Protein AF-Q9XEZ3-F1 (afdb_monomer_lite)

Sequence (57 aa):
YGGGANSVAHGYTKGVGLSAEIIGTFVLVYTIFSATDPKRNARDSHIPVLAPLPIGF

Organism: Pinus banksiana (NCBI:txid3353)

Radius of gyration: 16.49 Å; chains: 1; bounding box: 47×21×35 Å

pLDDT: mean 83.01, std 11.99, range [55.44, 97.69]

Foldseek 3Di:
DCPVDDDDDPPDDPVVVVVVVVVVVVVLVVQQVVQFDCVADDPPDPHTDGDVVSNVD

Structure (mmCIF, N/CA/C/O backbone):
data_AF-Q9XEZ3-F1
#
_entry.id   AF-Q9XEZ3-F1
#
loop_
_atom_site.group_PDB
_atom_site.id
_atom_site.type_symbol
_atom_site.label_atom_id
_atom_site.label_alt_id
_atom_site.label_comp_id
_atom_site.label_asym_id
_atom_site.label_entity_id
_atom_site.label_seq_id
_atom_site.pdbx_PDB_ins_code
_atom_site.Cartn_x
_atom_site.Cartn_y
_atom_site.Cartn_z
_atom_site.occupancy
_atom_site.B_iso_or_equiv
_atom_site.auth_seq_id
_atom_site.auth_comp_id
_atom_site.auth_asym_id
_atom_site.auth_atom_id
_atom_site.pdbx_PDB_model_num
ATOM 1 N N . TYR A 1 1 ? -25.164 1.873 -8.019 1.00 55.44 1 TYR A N 1
ATOM 2 C CA . TYR A 1 1 ? -24.625 1.102 -6.885 1.00 55.44 1 TYR A CA 1
ATOM 3 C C . TYR A 1 1 ? -23.133 0.859 -7.100 1.00 55.44 1 TYR A C 1
ATOM 5 O O . TYR A 1 1 ? -22.769 0.069 -7.957 1.00 55.44 1 TYR A O 1
ATOM 13 N N . GLY A 1 2 ? -22.276 1.587 -6.379 1.00 69.25 2 GLY A N 1
ATOM 14 C CA . GLY A 1 2 ? -20.911 1.163 -6.026 1.00 69.25 2 GLY A CA 1
ATOM 15 C C . GLY A 1 2 ? -19.785 1.196 -7.068 1.00 69.25 2 GLY A C 1
ATOM 16 O O . GLY A 1 2 ? -18.684 1.546 -6.680 1.00 69.25 2 GLY A O 1
ATOM 17 N N . GLY A 1 3 ? -20.001 0.840 -8.339 1.00 85.38 3 GLY A N 1
ATOM 18 C CA . GLY A 1 3 ? -19.047 1.035 -9.454 1.00 85.38 3 GLY A CA 1
ATOM 19 C C . GLY A 1 3 ? -17.595 0.527 -9.299 1.00 85.38 3 GLY A C 1
ATOM 20 O O . GLY A 1 3 ? -16.769 0.885 -10.128 1.00 85.38 3 GLY A O 1
ATOM 21 N N . GLY A 1 4 ? -17.261 -0.256 -8.264 1.00 84.25 4 GLY A N 1
ATOM 22 C CA . GLY A 1 4 ? -15.875 -0.619 -7.927 1.00 84.25 4 GLY A CA 1
ATOM 23 C C . GLY A 1 4 ? -15.083 0.477 -7.200 1.00 84.25 4 GLY A C 1
ATOM 24 O O . GLY A 1 4 ? -13.862 0.400 -7.128 1.00 84.25 4 GLY A O 1
ATOM 25 N N . ALA A 1 5 ? -15.752 1.508 -6.675 1.00 90.81 5 ALA A N 1
ATOM 26 C CA . ALA A 1 5 ? -15.093 2.570 -5.926 1.00 90.81 5 ALA A CA 1
ATOM 27 C C . ALA A 1 5 ? -14.656 2.084 -4.535 1.00 90.81 5 ALA A C 1
ATOM 29 O O . ALA A 1 5 ? -15.451 1.513 -3.784 1.00 90.81 5 ALA A O 1
ATOM 30 N N . ASN A 1 6 ? -13.409 2.380 -4.169 1.00 91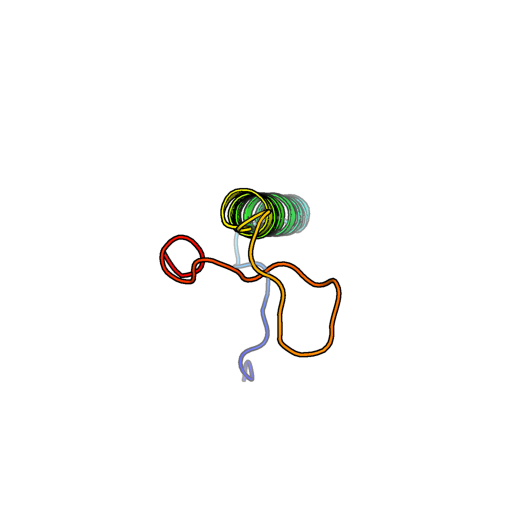.19 6 ASN A N 1
ATOM 31 C CA . ASN A 1 6 ? -12.898 2.116 -2.829 1.00 91.19 6 ASN A CA 1
ATOM 32 C C . ASN A 1 6 ? -13.549 3.074 -1.823 1.00 91.19 6 ASN A C 1
ATOM 34 O O . ASN A 1 6 ? -13.661 4.278 -2.062 1.00 91.19 6 ASN A O 1
ATOM 38 N N . SER A 1 7 ? -13.978 2.540 -0.683 1.00 92.56 7 SER A N 1
ATOM 39 C CA . SER A 1 7 ? -14.588 3.320 0.395 1.00 92.56 7 SER A CA 1
ATOM 40 C C . SER A 1 7 ? -14.239 2.719 1.748 1.00 92.56 7 SER A C 1
ATOM 42 O O . SER A 1 7 ? -14.031 1.511 1.857 1.00 92.56 7 SER A O 1
ATOM 44 N N . VAL A 1 8 ? -14.198 3.555 2.786 1.00 93.31 8 VAL A N 1
ATOM 45 C CA . VAL A 1 8 ? -14.019 3.071 4.158 1.00 93.31 8 VAL A CA 1
ATOM 46 C C . VAL A 1 8 ? -15.257 2.269 4.555 1.00 93.31 8 VAL A C 1
ATOM 48 O O . VAL A 1 8 ? -16.376 2.781 4.493 1.00 93.31 8 VAL A O 1
ATOM 51 N N . ALA A 1 9 ? -15.050 1.013 4.952 1.00 93.25 9 ALA A N 1
ATOM 52 C CA . ALA A 1 9 ? -16.127 0.134 5.383 1.00 93.25 9 ALA A CA 1
ATOM 53 C C . ALA A 1 9 ? -16.858 0.702 6.612 1.00 93.25 9 ALA A C 1
ATOM 55 O O . ALA A 1 9 ? -16.274 1.394 7.452 1.00 93.25 9 ALA A O 1
ATOM 56 N N . HIS A 1 10 ? -18.151 0.393 6.726 1.00 92.94 10 HIS A N 1
ATOM 57 C CA . HIS A 1 10 ? -18.948 0.822 7.872 1.00 92.94 10 HIS A CA 1
ATOM 58 C C . HIS A 1 10 ? -18.338 0.303 9.185 1.00 92.94 10 HIS A C 1
ATOM 60 O O . HIS A 1 10 ? -17.865 -0.828 9.245 1.00 92.94 10 HIS A O 1
ATOM 66 N N . GLY A 1 11 ? -18.338 1.135 10.229 1.00 92.62 11 GLY A N 1
ATOM 67 C CA . GLY A 1 11 ? -17.715 0.812 11.518 1.00 92.62 11 GLY A CA 1
ATOM 68 C C . GLY A 1 11 ? -16.235 1.197 11.641 1.00 92.62 11 GLY A C 1
ATOM 69 O O . GLY A 1 11 ? -15.704 1.169 12.748 1.00 92.62 11 GLY A O 1
ATOM 70 N N . TYR A 1 12 ? -15.583 1.636 10.560 1.00 93.19 12 TYR A N 1
ATOM 71 C CA . TYR A 1 12 ? -14.221 2.173 10.602 1.00 93.19 12 TYR A CA 1
ATOM 72 C C . TYR A 1 12 ? -14.208 3.691 10.429 1.00 93.19 12 TYR A C 1
ATOM 74 O O . TYR A 1 12 ? -15.012 4.276 9.701 1.00 93.19 12 TYR A O 1
ATOM 82 N N . THR A 1 13 ? -13.273 4.354 11.109 1.00 96.94 13 THR A N 1
ATOM 83 C CA . THR A 1 13 ? -13.088 5.798 10.959 1.00 96.94 13 THR A CA 1
ATOM 84 C C . THR A 1 13 ? -12.253 6.104 9.720 1.00 96.94 13 THR A C 1
ATOM 86 O O . THR A 1 13 ? -11.448 5.289 9.265 1.00 96.94 13 THR A O 1
A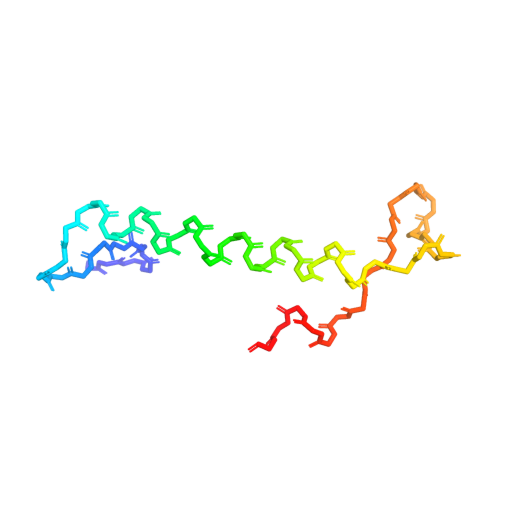TOM 89 N N . LYS A 1 14 ? -12.376 7.330 9.201 1.00 94.12 14 LYS A N 1
ATOM 90 C CA . LYS A 1 14 ? -11.512 7.812 8.110 1.00 94.12 14 LYS A CA 1
ATOM 91 C C . LYS A 1 14 ? -10.024 7.725 8.462 1.00 94.12 14 LYS A C 1
ATOM 93 O O . LYS A 1 14 ? -9.221 7.447 7.583 1.00 94.12 14 LYS A O 1
ATOM 98 N N . GLY A 1 15 ? -9.671 7.933 9.734 1.00 97.25 15 GLY A N 1
ATOM 99 C CA . GLY A 1 15 ? -8.293 7.813 10.211 1.00 97.25 15 GLY A CA 1
ATOM 100 C C . GLY A 1 15 ? -7.745 6.393 10.067 1.00 97.25 15 GLY A C 1
ATOM 101 O O . GLY A 1 15 ? -6.624 6.236 9.601 1.00 97.25 15 GLY A O 1
ATOM 102 N N . VAL A 1 16 ? -8.554 5.372 10.382 1.00 96.75 16 VAL A N 1
ATOM 103 C CA . VAL A 1 16 ? -8.175 3.959 10.195 1.00 96.75 16 VAL A CA 1
ATOM 104 C C . VAL A 1 16 ? -8.049 3.605 8.712 1.00 96.75 16 VAL A C 1
ATOM 106 O O . VAL A 1 16 ? -7.102 2.929 8.325 1.00 96.75 16 VAL A O 1
ATOM 109 N N . GLY A 1 17 ? -8.967 4.090 7.870 1.00 95.56 17 GLY A N 1
ATOM 110 C CA . GLY A 1 17 ? -8.862 3.898 6.420 1.00 95.56 17 GLY A CA 1
ATOM 111 C C . GLY A 1 17 ? -7.587 4.521 5.846 1.00 95.56 17 GLY A C 1
ATOM 112 O O . GLY A 1 17 ? -6.866 3.875 5.096 1.00 95.56 17 GLY A O 1
ATOM 113 N N . LEU A 1 18 ? -7.258 5.749 6.256 1.00 96.94 18 LEU A N 1
ATOM 114 C CA . LEU A 1 18 ? -6.052 6.440 5.802 1.00 96.94 18 LEU A CA 1
ATOM 115 C C . LEU A 1 18 ? -4.769 5.711 6.222 1.00 96.94 18 LEU A C 1
ATOM 117 O O . LEU A 1 18 ? -3.865 5.548 5.406 1.00 96.94 18 LEU A O 1
ATOM 121 N N . SER A 1 19 ? -4.671 5.273 7.479 1.00 97.12 19 SER A N 1
ATOM 122 C CA . SER A 1 19 ? -3.480 4.559 7.946 1.00 97.12 19 SER A CA 1
ATOM 123 C C . SER A 1 19 ? -3.317 3.202 7.262 1.00 97.12 19 SER A C 1
ATOM 125 O O . SER A 1 19 ? -2.190 2.836 6.929 1.00 97.12 19 SER A O 1
ATOM 127 N N . ALA A 1 20 ? -4.415 2.490 6.995 1.00 96.50 20 ALA A N 1
ATOM 128 C CA . ALA A 1 20 ? -4.386 1.232 6.253 1.00 96.50 20 ALA A CA 1
ATOM 129 C C . ALA A 1 20 ? -3.816 1.414 4.835 1.00 96.50 20 ALA A C 1
ATOM 131 O O . ALA A 1 20 ? -2.916 0.672 4.444 1.00 96.50 20 ALA A O 1
ATOM 132 N N . GLU A 1 21 ? -4.262 2.439 4.103 1.00 96.94 21 GLU A N 1
ATOM 133 C CA . GLU A 1 21 ? -3.753 2.745 2.756 1.00 96.94 21 GLU A CA 1
ATOM 134 C C . GLU A 1 21 ? -2.266 3.140 2.769 1.00 96.94 21 GLU A C 1
ATOM 136 O O . GLU A 1 21 ? -1.495 2.698 1.912 1.00 96.94 21 GLU A O 1
ATOM 141 N N . ILE A 1 22 ? -1.833 3.926 3.765 1.00 97.69 22 ILE A N 1
ATOM 142 C CA . ILE A 1 22 ? -0.422 4.313 3.924 1.00 97.69 22 ILE A CA 1
ATOM 143 C C . ILE A 1 22 ? 0.452 3.080 4.157 1.00 97.69 22 ILE A C 1
ATOM 145 O O . ILE A 1 22 ? 1.474 2.924 3.491 1.00 97.69 22 ILE A O 1
ATOM 149 N N . ILE A 1 23 ? 0.059 2.198 5.080 1.00 96.94 23 ILE A N 1
ATOM 150 C CA . ILE A 1 23 ? 0.835 0.995 5.404 1.00 96.94 23 ILE A CA 1
ATOM 151 C C . ILE A 1 23 ? 0.852 0.035 4.212 1.00 96.94 23 ILE A C 1
ATOM 153 O O . ILE A 1 23 ? 1.924 -0.440 3.842 1.00 96.94 23 ILE A O 1
ATOM 157 N N . GLY A 1 24 ? -0.298 -0.216 3.580 1.00 95.19 24 GLY A N 1
ATOM 158 C CA . GLY A 1 24 ? -0.386 -1.097 2.414 1.00 95.19 24 GLY A CA 1
ATOM 159 C C . GLY A 1 24 ? 0.491 -0.613 1.259 1.00 95.19 24 GLY A C 1
ATOM 160 O O . GLY A 1 24 ? 1.278 -1.382 0.706 1.00 95.19 24 GLY A O 1
ATOM 161 N N . THR A 1 25 ? 0.441 0.686 0.958 1.00 95.25 25 THR A N 1
ATOM 162 C CA . THR A 1 25 ? 1.283 1.289 -0.085 1.00 95.25 25 THR A CA 1
ATOM 163 C C . THR A 1 25 ? 2.759 1.269 0.299 1.00 95.25 25 THR A C 1
ATOM 165 O O . THR A 1 25 ? 3.605 0.985 -0.546 1.00 95.25 25 THR A O 1
ATOM 168 N N . PHE A 1 26 ? 3.089 1.538 1.565 1.00 95.00 26 PHE A N 1
ATOM 169 C CA . PHE A 1 26 ? 4.468 1.480 2.043 1.00 95.00 26 PHE A CA 1
ATOM 170 C C . PHE A 1 26 ? 5.055 0.079 1.873 1.00 95.00 26 PHE A C 1
ATOM 172 O O . PHE A 1 26 ? 6.144 -0.050 1.320 1.00 95.00 26 PHE A O 1
ATOM 179 N N . VAL A 1 27 ? 4.327 -0.962 2.289 1.00 93.81 27 VAL A N 1
ATOM 180 C CA . VAL A 1 27 ? 4.753 -2.358 2.118 1.00 93.81 27 VAL A CA 1
ATOM 181 C C . VAL A 1 27 ? 4.926 -2.683 0.636 1.00 93.81 27 VAL A C 1
ATOM 183 O O . VAL A 1 27 ? 5.972 -3.201 0.256 1.00 93.81 27 VAL A O 1
ATOM 186 N N . LEU A 1 28 ? 3.966 -2.312 -0.217 1.00 91.12 28 LEU A N 1
ATOM 187 C CA . LEU A 1 28 ? 4.059 -2.532 -1.663 1.00 91.12 28 LEU A CA 1
ATOM 188 C C . LEU A 1 28 ? 5.304 -1.868 -2.269 1.00 91.12 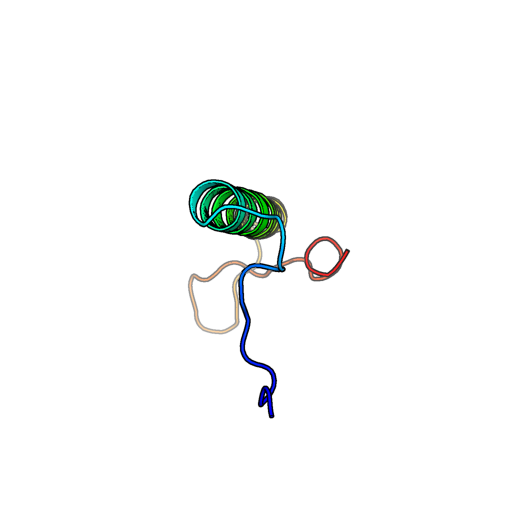28 LEU A C 1
ATOM 190 O O . LEU A 1 28 ? 6.095 -2.519 -2.952 1.00 91.12 28 LEU A O 1
ATOM 194 N N . VAL A 1 29 ? 5.502 -0.576 -2.014 1.00 89.31 29 VAL A N 1
ATOM 195 C CA . VAL A 1 29 ? 6.623 0.190 -2.575 1.00 89.31 29 VAL A CA 1
ATOM 196 C C . VAL A 1 29 ? 7.958 -0.296 -2.010 1.00 89.31 29 VAL A C 1
ATOM 198 O O . VAL A 1 29 ? 8.929 -0.419 -2.755 1.00 89.31 29 VAL A O 1
ATOM 201 N N . TYR A 1 30 ? 8.012 -0.636 -0.722 1.00 90.19 30 TYR A N 1
ATOM 202 C CA . TYR A 1 30 ? 9.187 -1.247 -0.106 1.00 90.19 30 TYR A CA 1
ATOM 203 C C . TYR A 1 30 ? 9.555 -2.574 -0.779 1.00 90.19 30 TYR A C 1
ATOM 205 O O . TYR A 1 30 ? 10.727 -2.804 -1.087 1.00 90.19 30 TYR A O 1
ATOM 213 N N . THR A 1 31 ? 8.567 -3.421 -1.064 1.00 88.06 31 THR A N 1
ATOM 214 C CA . THR A 1 31 ? 8.776 -4.686 -1.773 1.00 88.06 31 THR A CA 1
ATOM 215 C C . THR A 1 31 ? 9.258 -4.452 -3.201 1.00 88.06 31 THR A C 1
ATOM 217 O O . THR A 1 31 ? 10.191 -5.123 -3.633 1.00 88.06 31 THR A O 1
ATOM 220 N N . ILE A 1 32 ? 8.703 -3.464 -3.913 1.00 85.75 32 ILE A N 1
ATOM 221 C CA . ILE A 1 32 ? 9.169 -3.073 -5.254 1.00 85.75 32 ILE A CA 1
ATOM 222 C C . ILE A 1 32 ? 10.647 -2.682 -5.215 1.00 85.75 32 ILE A C 1
ATOM 224 O O . ILE A 1 32 ? 11.432 -3.223 -5.990 1.00 85.75 32 ILE A O 1
ATOM 228 N N . PHE A 1 33 ? 11.043 -1.793 -4.299 1.00 83.50 33 PHE A N 1
ATOM 229 C CA . PHE A 1 33 ? 12.445 -1.393 -4.158 1.00 83.50 33 PHE A CA 1
ATOM 230 C C . PHE A 1 33 ? 13.345 -2.572 -3.785 1.00 83.50 33 PHE A C 1
ATOM 232 O O . PHE A 1 33 ? 14.418 -2.730 -4.367 1.00 83.50 33 PHE A O 1
ATOM 239 N N . SER A 1 34 ? 12.895 -3.430 -2.870 1.00 83.06 34 SER A N 1
ATOM 240 C CA . SER A 1 34 ? 13.643 -4.623 -2.451 1.00 83.06 34 SER A CA 1
ATOM 241 C C . SER A 1 34 ? 13.768 -5.671 -3.564 1.00 83.06 34 SER A C 1
ATOM 243 O O . SER A 1 34 ? 14.701 -6.469 -3.554 1.00 83.06 34 SER A O 1
ATOM 245 N N . ALA A 1 35 ? 12.851 -5.660 -4.533 1.00 82.25 35 ALA A N 1
ATOM 246 C CA . ALA A 1 35 ? 12.835 -6.549 -5.691 1.00 82.25 35 ALA A CA 1
ATOM 247 C C . ALA A 1 35 ? 13.540 -5.966 -6.933 1.00 82.25 35 ALA A C 1
ATOM 249 O O . ALA A 1 35 ? 13.466 -6.574 -8.005 1.00 82.25 35 ALA A O 1
ATOM 250 N N . THR A 1 36 ? 14.202 -4.806 -6.823 1.00 78.56 36 THR A N 1
ATOM 251 C CA . THR A 1 36 ? 14.999 -4.243 -7.925 1.00 78.56 36 THR A CA 1
ATOM 252 C C . THR A 1 36 ? 16.288 -5.043 -8.138 1.00 78.56 36 THR A C 1
ATOM 254 O O . THR A 1 36 ? 17.030 -5.312 -7.194 1.00 78.56 36 THR A O 1
ATOM 257 N N . ASP A 1 37 ? 16.582 -5.425 -9.386 1.00 73.06 37 ASP A N 1
ATOM 258 C CA . ASP A 1 37 ? 17.890 -5.983 -9.755 1.00 73.06 37 ASP A CA 1
ATOM 259 C C . ASP A 1 37 ? 18.854 -4.832 -10.110 1.00 73.06 37 ASP A C 1
ATOM 261 O O . ASP A 1 37 ? 18.673 -4.189 -11.149 1.00 73.06 37 ASP A O 1
ATOM 265 N N . PRO A 1 38 ? 19.906 -4.565 -9.307 1.00 69.81 38 PRO A N 1
ATOM 266 C CA . PRO A 1 38 ? 20.810 -3.433 -9.527 1.00 69.81 38 PRO A CA 1
ATOM 267 C C . PRO A 1 38 ? 21.678 -3.567 -10.787 1.00 69.81 38 PRO A C 1
ATOM 269 O O . PRO A 1 38 ? 22.391 -2.627 -11.139 1.00 69.81 38 PRO A O 1
ATOM 272 N N . LYS A 1 39 ? 21.680 -4.728 -11.454 1.00 69.69 39 LYS A N 1
ATOM 273 C CA . LYS A 1 39 ? 22.520 -5.011 -12.628 1.00 69.69 39 LYS A CA 1
ATOM 274 C C . LYS A 1 39 ? 21.722 -5.118 -13.925 1.00 69.69 39 LYS A C 1
ATOM 276 O O . LYS A 1 39 ? 22.328 -5.285 -14.985 1.00 69.69 39 LYS A O 1
ATOM 281 N N . ARG A 1 40 ? 20.388 -5.054 -13.870 1.00 69.75 40 ARG A N 1
ATOM 282 C CA . ARG A 1 40 ? 19.517 -5.204 -15.042 1.00 69.75 40 ARG A CA 1
ATOM 283 C C . ARG A 1 40 ? 18.580 -4.015 -15.159 1.00 69.75 40 ARG A C 1
ATOM 285 O O . ARG A 1 40 ? 17.743 -3.793 -14.292 1.00 69.75 40 ARG A O 1
ATOM 292 N N . ASN A 1 41 ? 18.680 -3.310 -16.281 1.00 74.12 41 ASN A N 1
ATOM 293 C CA . ASN A 1 41 ? 17.797 -2.200 -16.614 1.00 74.12 41 ASN A CA 1
ATOM 294 C C . ASN A 1 41 ? 16.820 -2.588 -17.726 1.00 74.12 41 ASN A C 1
ATOM 296 O O . ASN A 1 41 ? 17.100 -3.470 -18.545 1.00 74.12 41 ASN A O 1
ATOM 300 N N . ALA A 1 42 ? 15.667 -1.922 -17.753 1.00 75.56 42 ALA A N 1
ATOM 301 C CA . ALA A 1 42 ? 14.729 -2.018 -18.860 1.00 75.56 42 ALA A CA 1
ATOM 302 C C . ALA A 1 42 ? 15.413 -1.584 -20.170 1.00 75.56 42 ALA A C 1
ATOM 304 O O . ALA A 1 42 ? 16.270 -0.698 -20.169 1.00 75.56 42 ALA A O 1
ATOM 305 N N . ARG A 1 43 ? 15.050 -2.220 -21.295 1.00 73.06 43 ARG A N 1
ATOM 306 C CA . ARG A 1 43 ? 15.631 -1.887 -22.608 1.00 73.06 43 ARG A CA 1
ATOM 307 C C . ARG A 1 43 ? 15.479 -0.387 -22.869 1.00 73.06 43 ARG A C 1
ATOM 309 O O . ARG A 1 43 ? 14.366 0.122 -22.821 1.00 73.06 43 ARG A O 1
ATOM 316 N N . ASP A 1 44 ? 16.603 0.261 -23.166 1.00 68.81 44 ASP A N 1
ATOM 317 C CA . ASP A 1 44 ? 16.702 1.689 -23.497 1.00 68.81 44 ASP A CA 1
ATOM 318 C C . ASP A 1 44 ? 16.332 2.667 -22.356 1.00 68.81 44 ASP A C 1
ATOM 320 O O . ASP A 1 44 ? 15.887 3.786 -22.591 1.00 68.81 44 ASP A O 1
ATOM 324 N N . SER A 1 45 ? 16.503 2.265 -21.088 1.00 71.50 45 SER A N 1
ATOM 325 C CA . SER A 1 45 ? 16.268 3.138 -19.929 1.00 71.50 45 SER A CA 1
ATOM 326 C C . SER A 1 45 ? 17.229 2.854 -18.768 1.00 71.50 45 SER A C 1
ATOM 328 O O . SER A 1 45 ? 17.849 1.798 -18.699 1.00 71.50 45 SER A O 1
ATOM 330 N N . HIS A 1 46 ? 17.326 3.791 -17.820 1.00 77.50 46 HIS A N 1
ATOM 331 C CA . HIS A 1 46 ? 18.021 3.611 -16.536 1.00 77.50 46 HIS A CA 1
ATOM 332 C C . HIS A 1 46 ? 17.099 3.053 -15.436 1.00 77.50 46 HIS A C 1
ATOM 334 O O . HIS A 1 46 ? 17.459 3.056 -14.262 1.00 77.50 46 HIS A O 1
ATOM 340 N N . ILE A 1 47 ? 15.890 2.614 -15.796 1.00 76.94 47 ILE A N 1
ATOM 341 C CA . ILE A 1 47 ? 14.926 2.049 -14.850 1.00 76.94 47 ILE A CA 1
ATOM 342 C C . ILE A 1 47 ? 15.318 0.593 -14.539 1.00 76.94 47 ILE A C 1
ATOM 344 O O . ILE A 1 47 ? 15.430 -0.203 -15.479 1.00 76.94 47 ILE A O 1
ATOM 348 N N . PRO A 1 48 ? 15.494 0.221 -13.256 1.00 76.31 48 PRO A N 1
ATOM 349 C CA . PRO A 1 48 ? 15.834 -1.143 -12.865 1.00 76.31 48 PRO A CA 1
ATOM 350 C C . PRO A 1 48 ? 14.678 -2.112 -13.139 1.00 76.31 48 PRO A C 1
ATOM 352 O O . PRO A 1 48 ? 13.502 -1.769 -13.001 1.00 76.31 48 PRO A O 1
ATOM 355 N N . VAL A 1 49 ? 15.013 -3.345 -13.517 1.00 76.31 49 VAL A N 1
ATOM 356 C CA . VAL A 1 49 ? 14.033 -4.419 -13.722 1.00 76.31 49 VAL A CA 1
ATOM 357 C C . VAL A 1 49 ? 13.574 -4.965 -12.369 1.00 76.31 49 VAL A C 1
ATOM 359 O O . VAL A 1 49 ? 14.374 -5.143 -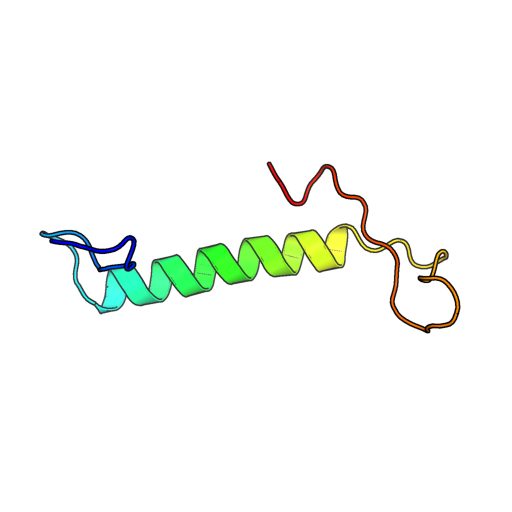11.451 1.00 76.31 49 VAL A O 1
ATOM 362 N N . LEU A 1 50 ? 12.276 -5.249 -12.262 1.00 73.19 50 LEU A N 1
ATOM 363 C CA . LEU A 1 50 ? 11.648 -5.795 -11.062 1.00 73.19 50 LEU A CA 1
ATOM 364 C C . LEU A 1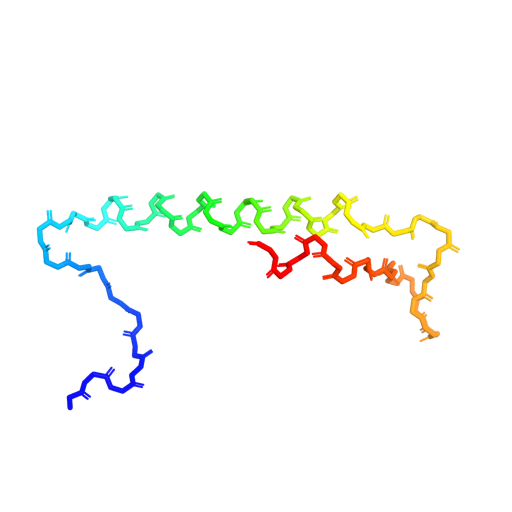 50 ? 11.552 -7.323 -11.138 1.00 73.19 50 LEU A C 1
ATOM 366 O O . LEU A 1 50 ? 11.143 -7.866 -12.167 1.00 73.19 50 LEU A O 1
ATOM 370 N N . ALA A 1 51 ? 11.860 -8.019 -10.042 1.00 72.56 51 ALA A N 1
ATOM 371 C CA . ALA A 1 51 ? 11.466 -9.416 -9.878 1.00 72.56 51 ALA A CA 1
ATOM 372 C C . ALA A 1 51 ? 9.948 -9.472 -9.593 1.00 72.56 51 ALA A C 1
ATOM 374 O O . ALA A 1 51 ? 9.509 -8.952 -8.569 1.00 72.56 51 ALA A O 1
ATOM 375 N N . PRO A 1 52 ? 9.118 -10.082 -10.460 1.00 65.88 52 PRO A N 1
ATOM 376 C CA . PRO A 1 52 ? 7.658 -9.974 -10.354 1.00 65.88 52 PRO A CA 1
ATOM 377 C C . PRO A 1 52 ? 7.052 -10.813 -9.217 1.00 65.88 52 PRO A C 1
ATOM 379 O O . PRO A 1 52 ? 5.916 -10.576 -8.822 1.00 65.88 52 PRO A O 1
ATOM 382 N N . LEU A 1 53 ? 7.792 -11.795 -8.691 1.00 60.66 53 LEU A N 1
ATOM 383 C CA . LEU A 1 53 ? 7.259 -12.793 -7.762 1.00 60.66 53 LEU A CA 1
ATOM 384 C C . LEU A 1 53 ? 6.902 -12.228 -6.369 1.00 60.66 53 LEU A C 1
ATOM 386 O O . LEU A 1 53 ? 5.830 -12.566 -5.878 1.00 60.66 53 LEU A O 1
ATOM 390 N N . PRO A 1 54 ? 7.715 -11.355 -5.736 1.00 62.34 54 PRO A N 1
ATOM 391 C CA . PRO A 1 54 ? 7.374 -10.771 -4.435 1.00 62.34 54 PRO A CA 1
ATOM 392 C C . PRO A 1 54 ? 6.308 -9.666 -4.500 1.00 62.34 54 PRO A C 1
ATOM 394 O O . PRO A 1 54 ? 5.766 -9.298 -3.470 1.00 62.34 54 PRO A O 1
ATOM 397 N N . ILE A 1 55 ? 6.018 -9.110 -5.684 1.00 66.75 55 ILE A N 1
ATOM 398 C CA . ILE A 1 55 ? 5.143 -7.930 -5.839 1.00 66.75 55 ILE A CA 1
ATOM 399 C C . ILE A 1 55 ? 3.654 -8.304 -5.785 1.00 66.75 55 ILE A C 1
ATOM 401 O O . ILE A 1 55 ? 2.831 -7.484 -5.390 1.00 66.75 55 ILE A O 1
ATOM 405 N N . GLY A 1 56 ? 3.305 -9.524 -6.205 1.00 66.00 56 GLY A N 1
ATOM 406 C CA . GLY A 1 56 ? 1.919 -10.003 -6.280 1.00 66.00 56 GLY A CA 1
ATOM 407 C C . GLY A 1 56 ? 1.497 -10.959 -5.163 1.00 66.00 56 GLY A C 1
ATOM 408 O O . GLY A 1 56 ? 0.448 -11.584 -5.305 1.00 66.00 56 GLY A O 1
ATOM 409 N N . PHE A 1 57 ? 2.324 -11.126 -4.127 1.00 63.72 57 PHE A N 1
ATOM 410 C CA . PHE A 1 57 ? 2.063 -1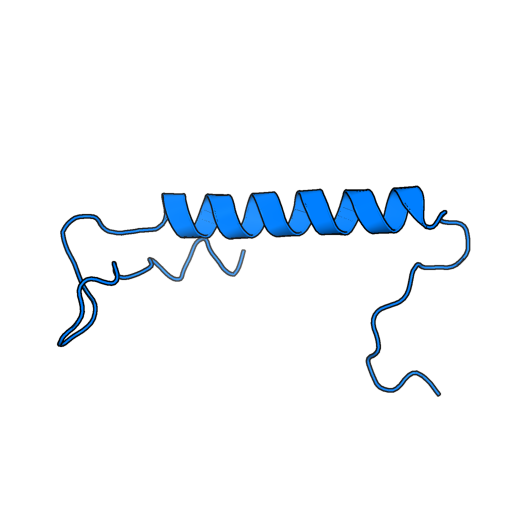1.999 -2.979 1.00 63.72 57 PHE A CA 1
ATOM 411 C C . PHE A 1 57 ? 1.453 -11.198 -1.826 1.00 63.72 57 PHE A C 1
ATOM 413 O O . PHE A 1 57 ? 0.512 -11.717 -1.188 1.00 63.72 57 PHE A O 1
#

Secondary structure (DSSP, 8-state):
--TT---PPTT--HHHHHHHHHHHHHHHHHHHHHTEEEEEE-TTSSPEEEPSTTT--

InterPro domains:
  IPR000425 Major intrinsic protein [PF00230] (3-57)
  IPR023271 Aquaporin-like [G3DSA:1.20.1080.10] (1-57)
  IPR023271 Aquaporin-like [SSF81338] (3-57)
  IPR034294 Aquaporin transporter [PTHR45687] (1-57)